Protein AF-A0A973IU60-F1 (afdb_monomer_lite)

Sequence (84 aa):
MTVPYFVSFNPAIPMEENLPAFMEVDDDIGRLLAGAEGVVLPAYVSPWRYAAITAWARNWFPRLDVRFAFGGKAKQTALFREKG

pLDDT: mean 89.75, std 9.49, range [50.66, 98.06]

Radius of gyration: 14.84 Å; chains: 1; bounding box: 37×31×39 Å

Foldseek 3Di:
DDDAWEEECDPVDDTPHYDPLPDDCDPVNLVVQLRHPEYEHDPPRDPVVCCRSVVSHPYYPDPCVCCVVQPDPVSVVVVVVVPD

Secondary structure (DSSP, 8-state):
-PPP-EEE--TTS--SEE--TT----HHHHHHHHH-SEEE--TT--HHHHHHHHTT-SSEES--HHHHHT-SHHHHHHHHHHH-

Structure (mmCIF, N/CA/C/O backbone):
data_AF-A0A973IU60-F1
#
_entry.id   AF-A0A973IU60-F1
#
loop_
_atom_site.group_PDB
_atom_site.id
_atom_site.type_symbol
_atom_site.label_atom_id
_atom_site.label_alt_id
_atom_site.label_comp_id
_atom_site.label_asym_id
_atom_site.label_entity_id
_atom_site.label_seq_id
_atom_site.pdbx_PDB_ins_code
_atom_site.Cartn_x
_atom_site.Cartn_y
_atom_site.Cartn_z
_atom_site.occupancy
_atom_site.B_iso_or_equiv
_atom_site.auth_seq_id
_atom_site.auth_comp_id
_atom_site.auth_asym_id
_atom_site.auth_atom_id
_atom_site.pdbx_PDB_model_num
ATOM 1 N N . MET A 1 1 ? -25.024 -1.203 8.915 1.00 50.66 1 MET A N 1
ATOM 2 C CA . MET A 1 1 ? -24.020 -0.328 8.278 1.00 50.66 1 MET A CA 1
ATOM 3 C C . MET A 1 1 ? -22.683 -0.654 8.910 1.00 50.66 1 MET A C 1
ATOM 5 O O . MET A 1 1 ? -22.560 -0.501 10.117 1.00 50.66 1 MET A O 1
ATOM 9 N N . THR A 1 2 ? -21.740 -1.196 8.144 1.00 74.25 2 THR A N 1
ATOM 10 C CA . THR A 1 2 ? -20.345 -1.329 8.584 1.00 74.25 2 THR A CA 1
ATOM 11 C C . THR A 1 2 ? -19.707 0.056 8.595 1.00 74.25 2 THR A C 1
ATOM 13 O O . THR A 1 2 ? -19.933 0.840 7.675 1.00 74.25 2 THR A O 1
ATOM 16 N N . VAL A 1 3 ? -18.964 0.373 9.655 1.00 85.94 3 VAL A N 1
ATOM 17 C CA . VAL A 1 3 ? -18.192 1.620 9.743 1.00 85.94 3 VAL A CA 1
ATOM 18 C C . VAL A 1 3 ? -17.110 1.579 8.652 1.00 85.94 3 VAL A C 1
ATOM 20 O O . VAL A 1 3 ? -16.470 0.535 8.510 1.00 85.94 3 VAL A O 1
ATOM 23 N N . PRO A 1 4 ? -16.933 2.641 7.844 1.00 93.25 4 PRO A N 1
ATOM 24 C CA . PRO A 1 4 ? -15.864 2.680 6.851 1.00 93.25 4 PRO A CA 1
ATOM 25 C C . PRO A 1 4 ? -14.499 2.667 7.546 1.00 93.25 4 PRO A C 1
ATOM 27 O O . PRO A 1 4 ? -14.333 3.286 8.594 1.00 93.25 4 PRO A O 1
ATOM 30 N N . TYR A 1 5 ? -13.534 1.968 6.954 1.00 96.94 5 TYR A N 1
ATOM 31 C CA . TYR A 1 5 ? -12.168 1.863 7.465 1.00 96.94 5 TYR A CA 1
ATOM 32 C C . TYR A 1 5 ? -11.163 1.855 6.314 1.00 96.94 5 TYR A C 1
ATOM 34 O O . TYR A 1 5 ? -11.489 1.450 5.190 1.00 96.94 5 TYR A O 1
ATOM 42 N N . PHE A 1 6 ? -9.940 2.289 6.600 1.00 97.88 6 PHE A N 1
ATOM 43 C CA . PHE A 1 6 ? -8.812 2.233 5.686 1.00 97.88 6 PHE A CA 1
ATOM 44 C C . PHE A 1 6 ? -7.802 1.187 6.150 1.00 97.88 6 PHE A C 1
ATOM 46 O O . PHE A 1 6 ? -7.608 0.945 7.341 1.00 97.88 6 PHE A O 1
ATOM 53 N N . VAL A 1 7 ? -7.132 0.576 5.176 1.00 98.06 7 VAL A N 1
ATOM 54 C CA . VAL A 1 7 ? -6.041 -0.372 5.420 1.00 98.06 7 VAL A CA 1
ATOM 55 C C . VAL A 1 7 ? -4.735 0.261 4.962 1.00 98.06 7 VAL A C 1
ATOM 57 O O . VAL A 1 7 ? -4.639 0.741 3.833 1.00 98.06 7 VAL A O 1
ATOM 60 N N . SER A 1 8 ? -3.703 0.241 5.798 1.00 98.00 8 SER A N 1
ATOM 61 C CA . SER A 1 8 ? -2.371 0.721 5.439 1.00 98.00 8 SER A CA 1
ATOM 62 C C . SER A 1 8 ? -1.348 -0.401 5.420 1.00 98.00 8 SER A C 1
ATOM 64 O O . SER A 1 8 ? -1.148 -1.096 6.409 1.00 98.00 8 SER A O 1
ATOM 66 N N . PHE A 1 9 ? -0.637 -0.522 4.302 1.00 97.12 9 PHE A N 1
ATOM 67 C CA . PHE A 1 9 ? 0.618 -1.266 4.192 1.00 97.12 9 PHE A CA 1
ATOM 68 C C . PHE A 1 9 ? 1.847 -0.371 4.398 1.00 97.12 9 PHE A C 1
ATOM 70 O O . PHE A 1 9 ? 2.982 -0.834 4.270 1.00 97.12 9 PHE A O 1
ATOM 77 N N . ASN A 1 10 ? 1.656 0.931 4.632 1.00 95.94 10 ASN A N 1
ATOM 78 C CA . ASN A 1 10 ? 2.746 1.881 4.791 1.00 95.94 10 ASN A CA 1
ATOM 79 C C . ASN A 1 10 ? 2.997 2.142 6.287 1.00 95.94 10 ASN A C 1
ATOM 81 O O . ASN A 1 10 ? 2.193 2.827 6.916 1.00 95.94 10 ASN A O 1
ATOM 85 N N . PRO A 1 11 ? 4.132 1.693 6.856 1.00 93.06 11 PRO A N 1
ATOM 86 C CA . PRO A 1 11 ? 4.404 1.846 8.287 1.00 93.06 11 PRO A CA 1
ATOM 87 C C . PRO A 1 11 ? 4.530 3.310 8.738 1.00 93.06 11 PRO A C 1
ATOM 89 O O . PRO A 1 11 ? 4.438 3.591 9.927 1.00 93.06 11 PRO A O 1
ATOM 92 N N . ALA A 1 12 ? 4.743 4.246 7.807 1.00 94.62 12 ALA A N 1
ATOM 93 C CA . ALA A 1 12 ? 4.801 5.674 8.104 1.00 94.62 12 ALA A CA 1
ATOM 94 C C . ALA A 1 12 ? 3.421 6.361 8.104 1.00 94.62 12 ALA A C 1
ATOM 96 O O . ALA A 1 12 ? 3.333 7.533 8.459 1.00 94.62 12 ALA A O 1
ATOM 97 N N . ILE A 1 13 ? 2.361 5.671 7.669 1.00 94.69 13 ILE A N 1
ATOM 98 C CA . ILE A 1 13 ? 1.005 6.223 7.552 1.00 94.69 13 ILE A CA 1
ATOM 99 C C . ILE A 1 13 ? 0.037 5.259 8.251 1.00 94.69 13 ILE A C 1
ATOM 101 O O . ILE A 1 13 ? -0.508 4.377 7.586 1.00 94.69 13 ILE A O 1
ATOM 105 N N . PRO A 1 14 ? -0.158 5.375 9.574 1.00 95.56 14 PRO A N 1
ATOM 106 C CA . PRO A 1 14 ? -1.083 4.511 10.292 1.00 95.56 14 PRO A CA 1
ATOM 107 C C . PRO A 1 14 ? -2.545 4.827 9.939 1.00 95.56 14 PRO A C 1
ATOM 109 O O . PRO A 1 14 ? -2.902 5.992 9.763 1.00 95.56 14 PRO A O 1
ATOM 112 N N . MET A 1 15 ? -3.372 3.786 9.846 1.00 96.25 15 MET A N 1
ATOM 113 C CA . MET A 1 15 ? -4.823 3.834 9.594 1.00 96.25 15 MET A CA 1
ATOM 114 C C . MET A 1 15 ? -5.569 2.978 10.631 1.00 96.25 15 MET A C 1
ATOM 116 O O . MET A 1 15 ? -4.972 2.569 11.628 1.00 96.25 15 MET A O 1
ATOM 120 N N . GLU A 1 16 ? -6.857 2.708 10.425 1.00 97.25 16 GLU A N 1
ATOM 121 C CA . GLU A 1 16 ? -7.637 1.809 11.279 1.00 97.25 16 GLU A CA 1
ATOM 122 C C . GLU A 1 16 ? -7.048 0.393 11.281 1.00 97.25 16 GLU A C 1
ATOM 124 O O . GLU A 1 16 ? -6.822 -0.176 12.346 1.00 97.25 16 GLU A O 1
ATOM 129 N N . GLU A 1 17 ? -6.715 -0.130 10.099 1.00 97.31 17 GLU A N 1
ATOM 130 C CA . GLU A 1 17 ? -6.073 -1.433 9.937 1.00 97.31 17 GLU A CA 1
ATOM 131 C C . GLU A 1 17 ? -4.661 -1.263 9.372 1.00 97.31 17 GLU A C 1
ATOM 133 O O . GLU A 1 17 ? -4.454 -0.601 8.353 1.00 97.31 17 GLU A O 1
ATOM 138 N N . ASN A 1 18 ? -3.665 -1.866 10.023 1.00 97.44 18 ASN A N 1
ATOM 139 C CA . ASN A 1 18 ? -2.256 -1.697 9.666 1.00 97.44 18 ASN A CA 1
ATOM 140 C C . ASN A 1 18 ? -1.611 -3.053 9.408 1.00 97.44 18 ASN A C 1
ATOM 142 O O . ASN A 1 18 ? -1.422 -3.856 10.320 1.00 97.44 18 ASN A O 1
ATOM 146 N N . LEU A 1 19 ? -1.251 -3.289 8.153 1.00 96.75 19 LEU A N 1
ATOM 147 C CA . LEU A 1 19 ? -0.708 -4.547 7.677 1.00 96.75 19 LEU A CA 1
ATOM 148 C C . LEU A 1 19 ? 0.783 -4.407 7.346 1.00 96.75 19 LEU A C 1
ATOM 150 O O . LEU A 1 19 ? 1.212 -3.391 6.790 1.00 96.75 19 LEU A O 1
ATOM 154 N N . PRO A 1 20 ? 1.614 -5.424 7.633 1.00 94.06 20 PRO A N 1
ATOM 155 C CA . PRO A 1 20 ? 3.013 -5.396 7.243 1.00 94.06 20 PRO A CA 1
ATOM 156 C C . PRO A 1 20 ? 3.193 -5.253 5.731 1.00 94.06 20 PRO A C 1
ATOM 158 O O . PRO A 1 20 ? 2.644 -6.019 4.937 1.00 94.06 20 PRO A O 1
ATOM 161 N N . ALA A 1 21 ? 4.072 -4.333 5.331 1.00 88.00 21 ALA A N 1
ATOM 162 C CA . ALA A 1 21 ? 4.358 -4.032 3.931 1.00 88.00 21 ALA A CA 1
ATOM 163 C C . ALA A 1 21 ? 4.798 -5.242 3.095 1.00 88.00 21 ALA A C 1
ATOM 165 O O . ALA A 1 21 ? 4.718 -5.147 1.874 1.00 88.00 21 ALA A O 1
ATOM 166 N N . PHE A 1 22 ? 5.253 -6.338 3.723 1.00 87.06 22 PHE A N 1
ATOM 167 C CA . PHE A 1 22 ? 5.780 -7.550 3.080 1.00 87.06 22 PHE A CA 1
ATOM 168 C C . PHE A 1 22 ? 5.007 -8.850 3.397 1.00 87.06 22 PHE A C 1
ATOM 170 O O . PHE A 1 22 ? 5.431 -9.911 2.950 1.00 87.06 22 PHE A O 1
ATOM 177 N N . MET A 1 23 ? 3.858 -8.799 4.087 1.00 91.50 23 MET A N 1
ATOM 178 C CA . MET A 1 23 ? 3.035 -10.000 4.342 1.00 91.50 23 MET A CA 1
ATOM 179 C C . MET A 1 23 ? 2.407 -10.596 3.071 1.00 91.50 23 MET A C 1
ATOM 181 O O . MET A 1 23 ? 2.181 -9.877 2.103 1.00 91.50 23 MET A O 1
ATOM 185 N N . GLU A 1 24 ? 2.087 -11.880 3.044 1.00 90.25 24 GLU A N 1
ATOM 186 C CA . GLU A 1 24 ? 1.327 -12.446 1.922 1.00 90.25 24 GLU A CA 1
ATOM 187 C C . GLU A 1 24 ? -0.136 -11.965 1.941 1.00 90.25 24 GLU A C 1
ATOM 189 O O . GLU A 1 24 ? -0.667 -11.637 3.001 1.00 90.25 24 GLU A O 1
ATOM 194 N N . VAL A 1 25 ? -0.762 -11.857 0.764 1.00 93.75 25 VAL A N 1
ATOM 195 C CA . VAL A 1 25 ? -2.192 -11.531 0.636 1.00 93.75 25 VAL A CA 1
ATOM 196 C C . VAL A 1 25 ? -2.920 -12.828 0.324 1.00 93.75 25 VAL A C 1
ATOM 198 O O . VAL A 1 25 ? -3.020 -13.220 -0.838 1.00 93.75 25 VAL A O 1
ATOM 201 N N . ASP A 1 26 ? -3.358 -13.507 1.377 1.00 94.75 26 ASP A N 1
ATOM 202 C CA . ASP A 1 26 ? -4.253 -14.657 1.284 1.00 94.75 26 ASP A CA 1
ATOM 203 C C . ASP A 1 26 ? -5.720 -14.211 1.127 1.00 94.75 26 ASP A C 1
ATOM 205 O O . ASP A 1 26 ? -6.022 -13.018 1.020 1.00 94.75 26 ASP A O 1
ATOM 209 N N . ASP A 1 27 ? -6.642 -15.173 1.098 1.00 94.94 27 ASP A N 1
ATOM 210 C CA . ASP A 1 27 ? -8.072 -14.905 0.928 1.00 94.94 27 ASP A CA 1
ATOM 211 C C . ASP A 1 27 ? -8.677 -14.085 2.078 1.00 94.94 27 ASP A C 1
ATOM 213 O O . ASP A 1 27 ? -9.606 -13.304 1.855 1.00 94.94 27 ASP A O 1
ATOM 217 N N . ASP A 1 28 ? -8.175 -14.235 3.304 1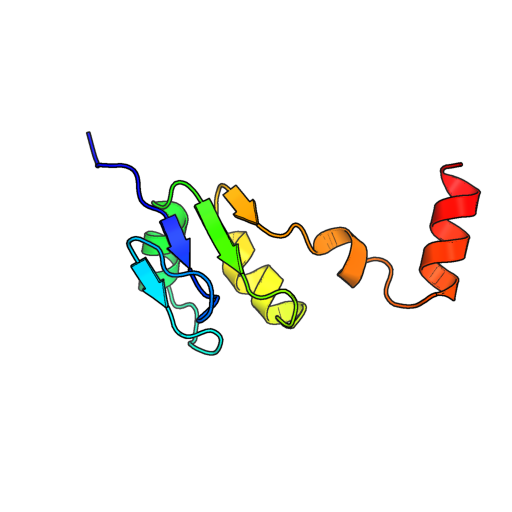.00 95.44 28 ASP A N 1
ATOM 218 C CA . ASP A 1 28 ? -8.713 -13.525 4.463 1.00 95.44 28 ASP A CA 1
ATOM 219 C C . ASP A 1 28 ? -8.288 -12.056 4.438 1.00 95.44 28 ASP A C 1
ATOM 221 O O . ASP A 1 28 ? -9.124 -11.159 4.596 1.00 95.44 28 ASP A O 1
ATOM 225 N N . ILE A 1 29 ? -7.022 -11.792 4.110 1.00 96.44 29 ILE A N 1
ATOM 226 C CA . ILE A 1 29 ? -6.546 -10.434 3.841 1.00 96.44 29 ILE A CA 1
ATOM 227 C C . ILE A 1 29 ? -7.236 -9.860 2.604 1.00 96.44 29 ILE A C 1
ATOM 229 O O . ILE A 1 29 ? -7.652 -8.704 2.618 1.00 96.44 29 ILE A O 1
ATOM 233 N N . GLY A 1 30 ? -7.436 -10.657 1.555 1.00 96.88 30 GLY A N 1
ATOM 234 C CA . GLY A 1 30 ? -8.173 -10.249 0.360 1.00 96.88 30 GLY A CA 1
ATOM 235 C C . GLY A 1 30 ? -9.580 -9.739 0.686 1.00 96.88 30 GLY A C 1
ATOM 236 O O . GLY A 1 30 ? -9.979 -8.666 0.228 1.00 96.88 30 GLY A O 1
ATOM 237 N N . ARG A 1 31 ? -10.316 -10.445 1.555 1.00 96.12 31 ARG A N 1
ATOM 238 C CA . ARG A 1 31 ? -11.644 -10.016 2.032 1.00 96.12 31 ARG A CA 1
ATOM 239 C C . ARG A 1 31 ? -11.590 -8.739 2.868 1.00 96.12 31 ARG A C 1
ATOM 241 O O . ARG A 1 31 ? -12.459 -7.884 2.695 1.00 96.12 31 ARG A O 1
ATOM 248 N N . LEU A 1 32 ? -10.579 -8.585 3.727 1.00 96.25 32 LEU A N 1
ATOM 249 C CA . LEU A 1 32 ? -10.354 -7.346 4.481 1.00 96.25 32 LEU A CA 1
ATOM 250 C C . LEU A 1 32 ? -10.143 -6.157 3.528 1.00 96.25 32 LEU A C 1
ATOM 252 O O . LEU A 1 32 ? -10.788 -5.120 3.657 1.00 96.25 32 LEU A O 1
ATOM 256 N N . LEU A 1 33 ? -9.298 -6.318 2.508 1.00 97.19 33 LEU A N 1
ATOM 257 C CA . LEU A 1 33 ? -9.033 -5.273 1.514 1.00 97.19 33 LEU A CA 1
ATOM 258 C C . LEU A 1 33 ? -10.266 -4.940 0.664 1.00 97.19 33 LEU A C 1
ATOM 260 O O . LEU A 1 33 ? -10.508 -3.770 0.368 1.00 97.19 33 LEU A O 1
ATOM 264 N N . ALA A 1 34 ? -11.061 -5.947 0.297 1.00 96.69 34 ALA A N 1
ATOM 265 C CA . ALA A 1 34 ? -12.299 -5.750 -0.451 1.00 96.69 34 ALA A CA 1
ATOM 266 C C . ALA A 1 34 ? -13.346 -4.960 0.353 1.00 96.69 34 ALA A C 1
ATOM 268 O O . ALA A 1 34 ? -14.107 -4.177 -0.221 1.00 96.69 34 ALA A O 1
ATOM 269 N N . GLY A 1 35 ? -13.371 -5.138 1.677 1.00 96.12 35 GLY A N 1
ATOM 270 C CA . GLY A 1 35 ? -14.255 -4.413 2.588 1.00 96.12 35 GLY A CA 1
ATOM 271 C C . GLY A 1 35 ? -13.815 -2.979 2.895 1.00 96.12 35 GLY A C 1
ATOM 272 O O . GLY A 1 35 ? -14.667 -2.159 3.242 1.00 96.12 35 GLY A O 1
ATOM 273 N N . ALA A 1 36 ? -12.532 -2.656 2.729 1.00 97.31 36 ALA A N 1
ATOM 274 C CA . ALA A 1 36 ? -11.985 -1.334 3.023 1.00 97.31 36 ALA A CA 1
ATOM 275 C C . ALA A 1 36 ? -12.553 -0.241 2.098 1.00 97.31 36 ALA A C 1
ATOM 277 O O . ALA A 1 36 ? -12.918 -0.496 0.943 1.00 97.31 36 ALA A O 1
ATOM 278 N N . GLU A 1 37 ? -12.608 0.992 2.605 1.00 97.50 37 GLU A N 1
ATOM 279 C CA . GLU A 1 37 ? -12.942 2.186 1.816 1.00 97.50 37 GLU A CA 1
ATOM 280 C C . GLU A 1 37 ? -11.754 2.619 0.951 1.00 97.50 37 GLU A C 1
ATOM 282 O O . GLU A 1 37 ? -11.934 3.092 -0.172 1.00 97.50 37 GLU A O 1
ATOM 287 N N . GLY A 1 38 ? -10.533 2.396 1.445 1.00 97.44 38 GLY A N 1
ATOM 288 C CA . GLY A 1 38 ? -9.307 2.623 0.698 1.00 97.44 38 GLY A CA 1
ATOM 289 C C . GLY A 1 38 ? -8.093 1.917 1.293 1.00 97.44 38 GLY A C 1
ATOM 290 O O . GLY A 1 38 ? -8.032 1.633 2.489 1.00 97.44 38 GLY A O 1
ATOM 291 N N . VAL A 1 39 ? -7.110 1.653 0.434 1.00 98.00 39 VAL A N 1
ATOM 292 C CA . VAL A 1 39 ? -5.850 0.996 0.798 1.00 98.00 39 VAL A CA 1
ATOM 293 C C . VAL A 1 39 ? -4.662 1.919 0.532 1.00 98.00 39 VAL A C 1
ATOM 295 O O . VAL A 1 39 ? -4.495 2.432 -0.577 1.00 98.00 39 VAL A O 1
ATOM 298 N N . VAL A 1 40 ? -3.802 2.108 1.529 1.00 97.88 40 VAL A N 1
ATOM 299 C CA . VAL A 1 40 ? -2.560 2.877 1.408 1.00 97.88 40 VAL A CA 1
ATOM 300 C C . VAL A 1 40 ? -1.384 1.932 1.207 1.00 97.88 40 VAL A C 1
ATOM 302 O O . VAL A 1 40 ? -1.106 1.075 2.042 1.00 97.88 40 VAL A O 1
ATOM 305 N N . LEU A 1 41 ? -0.658 2.106 0.106 1.00 96.50 41 LEU A N 1
ATOM 306 C CA . LEU A 1 41 ? 0.545 1.347 -0.210 1.00 96.50 41 LEU A CA 1
ATOM 307 C C . LEU A 1 41 ? 1.805 2.211 -0.063 1.00 96.50 41 LEU A C 1
ATOM 309 O O . LEU A 1 41 ? 1.784 3.413 -0.342 1.00 96.50 41 LEU A O 1
ATOM 313 N N . PRO A 1 42 ? 2.947 1.614 0.309 1.00 93.81 42 PRO A N 1
ATOM 314 C CA . PRO A 1 42 ? 4.224 2.296 0.202 1.00 93.81 42 PRO A CA 1
ATOM 315 C C . PRO A 1 42 ? 4.614 2.500 -1.268 1.00 93.81 42 PRO A C 1
ATOM 317 O O . PRO A 1 42 ? 4.462 1.609 -2.103 1.00 93.81 42 PRO A O 1
ATOM 320 N N . ALA A 1 43 ? 5.219 3.646 -1.590 1.00 91.44 43 ALA A N 1
ATOM 321 C CA . ALA A 1 43 ? 5.671 3.949 -2.953 1.00 91.44 43 ALA A CA 1
ATOM 322 C C . ALA A 1 43 ? 6.796 3.019 -3.455 1.00 91.44 43 ALA A C 1
ATOM 324 O O . ALA A 1 43 ? 7.107 3.012 -4.644 1.00 91.44 43 ALA A O 1
ATOM 325 N N . TYR A 1 44 ? 7.440 2.262 -2.569 1.00 89.19 44 TYR A N 1
ATOM 326 C CA . TYR A 1 44 ? 8.509 1.312 -2.889 1.00 89.19 44 TYR A CA 1
ATOM 327 C C . TYR A 1 44 ? 8.010 -0.130 -3.076 1.00 89.19 44 TYR A C 1
ATOM 329 O O . TYR A 1 44 ? 8.828 -1.040 -3.197 1.00 89.19 44 TYR A O 1
ATOM 337 N N . VAL A 1 45 ? 6.691 -0.361 -3.098 1.00 91.69 45 VAL A N 1
ATOM 338 C CA . VAL A 1 45 ? 6.129 -1.688 -3.374 1.00 91.69 45 VAL A CA 1
ATOM 339 C C . VAL A 1 45 ? 6.546 -2.177 -4.766 1.00 91.69 45 VAL A C 1
ATOM 341 O O . VAL A 1 45 ? 6.649 -1.402 -5.720 1.00 91.69 45 VAL A O 1
ATOM 344 N N . SER A 1 46 ? 6.805 -3.475 -4.885 1.00 90.38 46 SER A N 1
ATOM 345 C CA . SER A 1 46 ? 7.124 -4.098 -6.164 1.00 90.38 46 SER A CA 1
ATOM 346 C C . SER A 1 46 ? 5.887 -4.224 -7.069 1.00 90.38 46 SER A C 1
ATOM 348 O O . SER A 1 46 ? 4.765 -4.287 -6.560 1.00 90.38 46 SER A O 1
ATOM 350 N N . PRO A 1 47 ? 6.053 -4.330 -8.403 1.00 91.25 47 PRO A N 1
ATOM 351 C CA . PRO A 1 47 ? 4.921 -4.425 -9.329 1.00 91.25 47 PRO A CA 1
ATOM 352 C C . PRO A 1 47 ? 3.995 -5.620 -9.056 1.00 91.25 47 PRO A C 1
ATOM 354 O O . PRO A 1 47 ? 2.778 -5.463 -9.044 1.00 91.25 47 PRO A O 1
ATOM 357 N N . TRP A 1 48 ? 4.559 -6.806 -8.791 1.00 91.12 48 TRP A N 1
ATOM 358 C CA . TRP A 1 48 ? 3.777 -8.022 -8.519 1.00 91.12 48 TRP A CA 1
ATOM 359 C C . TRP A 1 48 ? 2.937 -7.888 -7.251 1.00 91.12 48 TRP A C 1
ATOM 361 O O . TRP A 1 48 ? 1.783 -8.298 -7.208 1.00 91.12 48 TRP A O 1
ATOM 371 N N . ARG A 1 49 ? 3.508 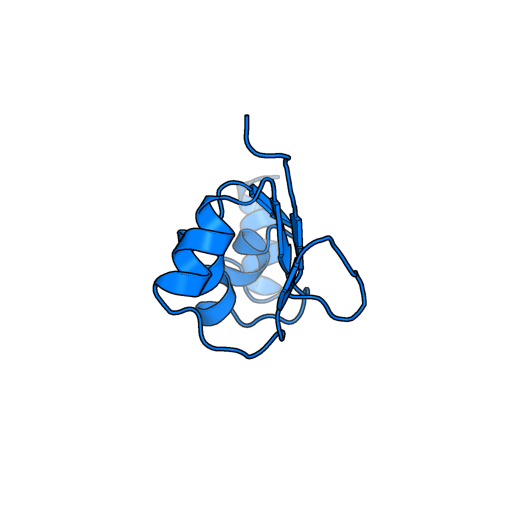-7.263 -6.223 1.00 92.25 49 ARG A N 1
ATOM 372 C CA . ARG A 1 49 ? 2.842 -7.076 -4.941 1.00 92.25 49 ARG A CA 1
ATOM 373 C C . ARG A 1 49 ? 1.785 -5.983 -5.000 1.00 92.25 49 ARG A C 1
ATOM 375 O O . ARG A 1 49 ? 0.714 -6.139 -4.427 1.00 92.25 49 ARG A O 1
ATOM 382 N N . TYR A 1 50 ? 2.068 -4.908 -5.728 1.00 94.25 50 TYR A N 1
ATOM 383 C CA . TYR A 1 50 ? 1.072 -3.894 -6.042 1.00 94.25 50 TYR A CA 1
ATOM 384 C C . TYR A 1 50 ? -0.130 -4.518 -6.755 1.00 94.25 50 TYR A C 1
ATOM 386 O O . TYR A 1 50 ? -1.256 -4.300 -6.323 1.00 94.25 50 TYR A O 1
ATOM 394 N N . ALA A 1 51 ? 0.096 -5.351 -7.776 1.00 93.44 51 ALA A N 1
ATOM 395 C CA . ALA A 1 51 ? -0.979 -6.052 -8.475 1.00 93.44 51 ALA A CA 1
ATOM 396 C C . ALA A 1 51 ? -1.770 -6.984 -7.539 1.00 93.44 51 ALA A C 1
ATOM 398 O O . ALA A 1 51 ? -2.995 -6.931 -7.529 1.00 93.44 51 ALA A O 1
ATOM 399 N N . ALA A 1 52 ? -1.083 -7.771 -6.703 1.00 94.38 52 ALA A N 1
ATOM 400 C CA . ALA A 1 52 ? -1.729 -8.676 -5.752 1.00 94.38 52 ALA A CA 1
ATOM 401 C C . ALA A 1 52 ? -2.643 -7.943 -4.755 1.00 94.38 52 ALA A C 1
ATOM 403 O O . ALA A 1 52 ? -3.751 -8.394 -4.503 1.00 94.38 52 ALA A O 1
ATOM 404 N N . ILE A 1 53 ? -2.214 -6.795 -4.218 1.00 95.56 53 ILE A N 1
ATOM 405 C CA . ILE A 1 53 ? -3.018 -6.000 -3.273 1.00 95.56 53 ILE A CA 1
ATOM 406 C C . ILE A 1 53 ? -4.174 -5.292 -3.994 1.00 95.56 53 ILE A C 1
ATOM 408 O O . ILE A 1 53 ? -5.317 -5.317 -3.539 1.00 95.56 53 ILE A O 1
ATOM 412 N N . THR A 1 54 ? -3.886 -4.646 -5.126 1.00 95.50 54 THR A N 1
ATOM 413 C CA . THR A 1 54 ? -4.867 -3.810 -5.841 1.00 95.50 54 THR A CA 1
ATOM 414 C C . THR A 1 54 ? -5.943 -4.613 -6.563 1.00 95.50 54 THR A C 1
ATOM 416 O O . THR A 1 54 ? -7.010 -4.071 -6.8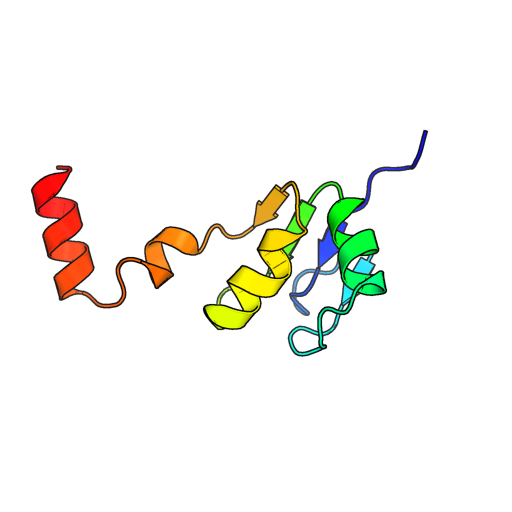21 1.00 95.50 54 THR A O 1
ATOM 419 N N . ALA A 1 55 ? -5.723 -5.908 -6.809 1.00 95.75 55 ALA A N 1
ATOM 420 C CA . ALA A 1 55 ? -6.754 -6.813 -7.317 1.00 95.75 55 ALA A CA 1
ATOM 421 C C . ALA A 1 55 ? -7.954 -6.968 -6.361 1.00 95.75 55 ALA A C 1
ATOM 423 O O . ALA A 1 55 ? -9.063 -7.233 -6.821 1.00 95.75 55 ALA A O 1
ATOM 424 N N . TRP A 1 56 ? -7.747 -6.782 -5.052 1.00 96.81 56 TRP A N 1
ATOM 425 C CA . TRP A 1 56 ? -8.803 -6.859 -4.035 1.00 96.81 56 TRP A CA 1
ATOM 426 C C . TRP A 1 56 ? -9.352 -5.487 -3.634 1.00 96.81 56 TRP A C 1
ATOM 428 O O . TRP A 1 56 ? -10.504 -5.37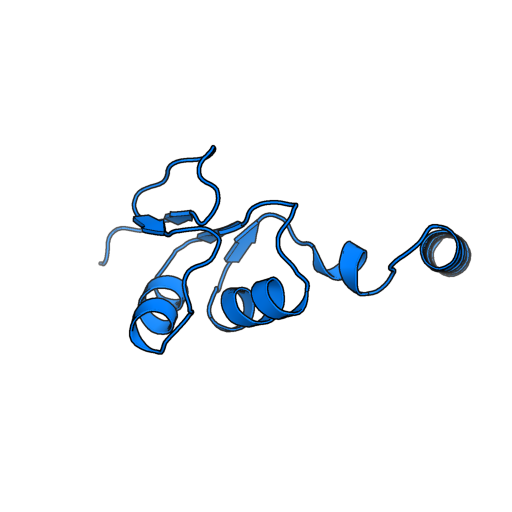1 -3.219 1.00 96.81 56 TRP A O 1
ATOM 438 N N . ALA A 1 57 ? -8.534 -4.439 -3.736 1.00 95.88 57 ALA A N 1
ATOM 439 C CA . ALA A 1 57 ? -8.875 -3.110 -3.247 1.00 95.88 57 ALA A CA 1
ATOM 440 C C . ALA A 1 57 ? -9.828 -2.364 -4.196 1.00 95.88 57 ALA A C 1
ATOM 442 O O . ALA A 1 57 ? -9.545 -2.197 -5.381 1.00 95.88 57 ALA A O 1
ATOM 443 N N . ARG A 1 58 ? -10.920 -1.807 -3.658 1.00 93.44 58 ARG A N 1
ATOM 444 C CA . ARG A 1 58 ? -11.841 -0.947 -4.430 1.00 93.44 58 ARG A CA 1
ATOM 445 C C . ARG A 1 58 ? -11.240 0.430 -4.725 1.00 93.44 58 ARG A C 1
ATOM 447 O O . ARG A 1 58 ? -11.327 0.920 -5.848 1.00 93.44 58 ARG A O 1
ATOM 454 N N . ASN A 1 59 ? -10.572 1.024 -3.736 1.00 96.25 59 ASN A N 1
ATOM 455 C CA . ASN A 1 59 ? -9.811 2.263 -3.872 1.00 96.25 59 ASN A CA 1
ATOM 456 C C . ASN A 1 59 ? -8.426 2.097 -3.253 1.00 96.25 59 ASN A C 1
ATOM 458 O O . ASN A 1 59 ? -8.267 1.426 -2.235 1.00 96.25 59 ASN A O 1
ATOM 462 N N . TRP A 1 60 ? -7.419 2.745 -3.836 1.00 97.12 60 TRP A N 1
ATOM 463 C CA . TRP A 1 60 ? -6.074 2.727 -3.275 1.00 97.12 60 TRP A CA 1
ATOM 464 C C . TRP A 1 60 ? -5.246 3.950 -3.659 1.00 97.12 60 TRP A C 1
ATOM 466 O O . TRP A 1 60 ? -5.516 4.637 -4.653 1.00 97.12 60 TRP A O 1
ATOM 476 N N . PHE A 1 61 ? -4.207 4.186 -2.863 1.00 95.56 61 PHE A N 1
ATOM 477 C CA . PHE A 1 61 ? -3.218 5.230 -3.064 1.00 95.56 61 PHE A CA 1
ATOM 478 C C . PHE A 1 61 ? -1.819 4.739 -2.649 1.00 95.56 61 PHE A C 1
ATOM 480 O O . PHE A 1 61 ? -1.697 4.062 -1.631 1.00 95.56 61 PHE A O 1
ATOM 487 N N . PRO A 1 62 ? -0.743 5.112 -3.365 1.00 94.19 62 PRO A N 1
ATOM 488 C CA . PRO A 1 62 ? -0.731 5.830 -4.640 1.00 94.19 62 PRO A CA 1
ATOM 489 C C . PRO A 1 62 ? -1.113 4.935 -5.830 1.00 94.19 62 PRO A C 1
ATOM 491 O O . PRO A 1 62 ? -0.972 3.714 -5.780 1.00 94.19 62 PRO A O 1
ATOM 494 N N . ARG A 1 63 ? -1.559 5.553 -6.932 1.00 93.50 63 ARG A N 1
ATOM 495 C CA . ARG A 1 63 ? -1.759 4.877 -8.227 1.00 93.50 63 ARG A CA 1
ATOM 496 C C . ARG A 1 63 ? -0.406 4.742 -8.930 1.00 93.50 63 ARG A C 1
ATOM 498 O O . ARG A 1 63 ? 0.112 5.709 -9.486 1.00 93.50 63 ARG A O 1
ATOM 505 N N . LEU A 1 64 ? 0.206 3.562 -8.842 1.00 89.88 64 LEU A N 1
ATOM 506 C CA . LEU A 1 64 ? 1.551 3.291 -9.369 1.00 89.88 64 LEU A CA 1
ATOM 507 C C . LEU A 1 64 ? 1.542 2.669 -10.772 1.00 89.88 64 LEU A C 1
ATOM 509 O O . LEU A 1 64 ? 2.610 2.392 -11.317 1.00 89.88 64 LEU A O 1
ATOM 513 N N . ASP A 1 65 ? 0.369 2.498 -11.383 1.00 86.00 65 ASP A N 1
ATOM 514 C CA . ASP A 1 65 ? 0.187 1.821 -12.676 1.00 86.00 65 ASP A CA 1
ATOM 515 C C . ASP A 1 65 ? 1.100 2.407 -13.759 1.00 86.00 65 ASP A C 1
ATOM 517 O O . ASP A 1 65 ? 1.836 1.688 -14.431 1.00 86.00 65 ASP A O 1
ATOM 521 N N . VAL A 1 66 ? 1.140 3.739 -13.858 1.00 79.88 66 VAL A N 1
ATOM 522 C CA . VAL A 1 66 ? 1.970 4.464 -14.832 1.00 79.88 66 VAL A CA 1
ATOM 523 C C . VAL A 1 66 ? 3.460 4.218 -14.595 1.00 79.88 66 VAL A C 1
ATOM 525 O O . VAL A 1 66 ? 4.220 4.021 -15.544 1.00 79.88 66 VAL A O 1
ATOM 528 N N . ARG A 1 67 ? 3.894 4.189 -13.329 1.00 81.94 67 ARG A N 1
ATOM 529 C CA . ARG A 1 67 ? 5.294 3.926 -12.973 1.00 81.94 67 ARG A CA 1
ATOM 530 C C . ARG A 1 67 ? 5.724 2.530 -13.419 1.00 81.94 67 ARG A C 1
ATOM 532 O O . ARG A 1 67 ? 6.870 2.364 -13.834 1.00 81.94 67 ARG A O 1
ATOM 539 N N . PHE A 1 68 ? 4.833 1.546 -13.325 1.00 83.06 68 PHE A N 1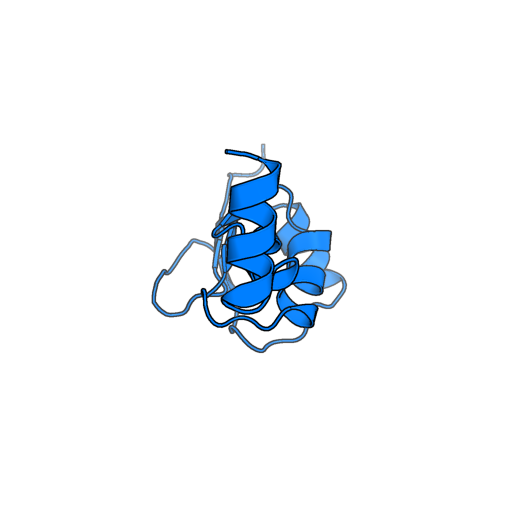
ATOM 540 C CA . PHE A 1 68 ? 5.132 0.164 -13.697 1.00 83.06 68 PHE A CA 1
ATOM 541 C C . PHE A 1 68 ? 4.976 -0.100 -15.197 1.00 83.06 68 PHE A C 1
ATOM 543 O O . PHE A 1 68 ? 5.814 -0.792 -15.772 1.00 83.06 68 PHE A O 1
ATOM 550 N N . ALA A 1 69 ? 3.985 0.503 -15.856 1.00 78.81 69 ALA A N 1
ATOM 551 C CA . ALA A 1 69 ? 3.784 0.376 -17.300 1.00 78.81 69 ALA A CA 1
ATOM 552 C C . ALA A 1 69 ? 4.906 1.052 -18.112 1.00 78.81 69 ALA A C 1
ATOM 554 O O . ALA A 1 69 ? 5.359 0.523 -19.128 1.00 78.81 69 ALA A O 1
ATOM 555 N N . PHE A 1 70 ? 5.416 2.191 -17.633 1.00 74.75 70 PHE A N 1
ATOM 556 C CA . PHE A 1 70 ? 6.427 2.996 -18.326 1.00 74.75 70 PHE A CA 1
ATOM 557 C C . PHE A 1 70 ? 7.714 3.101 -17.509 1.00 74.75 70 PHE A C 1
ATOM 559 O O . PHE A 1 70 ? 8.222 4.187 -17.233 1.00 74.75 70 PHE A O 1
ATOM 566 N N . GLY A 1 71 ? 8.253 1.946 -17.115 1.00 68.50 71 GLY A N 1
ATOM 567 C CA . GLY A 1 71 ? 9.529 1.878 -16.411 1.00 68.50 71 GLY A CA 1
ATOM 568 C C . GLY A 1 71 ? 10.677 2.471 -17.238 1.00 68.50 71 GLY A C 1
ATOM 569 O O . GLY A 1 71 ? 10.996 1.978 -18.320 1.00 68.50 71 GLY A O 1
ATOM 570 N N . GLY A 1 72 ? 11.321 3.511 -16.700 1.00 72.62 72 GLY A N 1
ATOM 571 C CA . GLY A 1 72 ? 12.530 4.122 -17.255 1.00 72.62 72 GLY A CA 1
ATOM 572 C C . GLY A 1 72 ? 12.289 5.392 -18.076 1.00 72.62 72 GLY A C 1
ATOM 573 O O . GLY A 1 72 ? 11.266 5.561 -18.738 1.00 72.62 72 GLY A O 1
ATOM 574 N N . LYS A 1 73 ? 13.288 6.284 -18.061 1.00 74.81 73 LYS A N 1
ATOM 575 C CA . LYS A 1 73 ? 13.210 7.619 -18.681 1.00 74.81 73 LYS A CA 1
ATOM 576 C C . LYS A 1 73 ? 12.839 7.560 -20.167 1.00 74.81 73 LYS A C 1
ATOM 578 O O . LYS A 1 73 ? 12.015 8.345 -20.608 1.00 74.81 73 LYS A O 1
ATOM 583 N N . ALA A 1 74 ? 13.381 6.599 -20.920 1.00 76.38 74 ALA A N 1
ATOM 584 C CA . ALA A 1 74 ? 13.119 6.471 -22.355 1.00 76.38 74 ALA A CA 1
ATOM 585 C C . ALA A 1 74 ? 11.645 6.159 -22.675 1.00 76.38 74 ALA A C 1
ATOM 587 O O . ALA A 1 74 ? 11.059 6.796 -23.549 1.00 76.38 74 ALA A O 1
ATOM 588 N N . LYS A 1 75 ? 11.026 5.224 -21.940 1.00 74.75 75 LYS A N 1
ATOM 589 C CA . LYS A 1 75 ? 9.605 4.885 -22.119 1.00 74.75 75 LYS A CA 1
ATOM 590 C C . LYS A 1 75 ? 8.693 6.034 -21.691 1.00 74.75 75 LYS A C 1
ATOM 592 O O . LYS A 1 75 ? 7.705 6.303 -22.363 1.00 74.75 75 LYS A O 1
ATOM 597 N N . GLN A 1 76 ? 9.060 6.753 -20.629 1.00 78.69 76 GLN A N 1
ATOM 598 C CA . GLN A 1 76 ? 8.342 7.957 -20.206 1.00 78.69 76 GLN A CA 1
ATOM 599 C C . GLN A 1 76 ? 8.425 9.064 -21.260 1.00 78.69 76 GLN A C 1
ATOM 601 O O . GLN A 1 76 ? 7.404 9.641 -21.614 1.00 78.69 76 GLN A O 1
ATOM 606 N N . THR A 1 77 ? 9.611 9.332 -21.817 1.00 76.94 77 THR A N 1
ATOM 607 C CA . THR A 1 77 ? 9.782 10.311 -22.901 1.00 76.94 77 THR A CA 1
ATOM 608 C C . THR A 1 77 ? 8.962 9.939 -24.134 1.00 76.94 77 THR A C 1
ATOM 610 O O . THR A 1 77 ? 8.359 10.820 -24.739 1.00 76.94 77 THR A O 1
ATOM 613 N N . ALA A 1 78 ? 8.916 8.656 -24.502 1.00 79.62 78 ALA A N 1
ATOM 614 C CA . ALA A 1 78 ? 8.085 8.191 -25.609 1.00 79.62 78 ALA A CA 1
ATOM 615 C C . ALA A 1 78 ? 6.591 8.448 -25.346 1.00 79.62 78 ALA A C 1
ATOM 617 O O . ALA A 1 78 ? 5.923 9.015 -26.204 1.00 79.62 78 ALA A O 1
ATOM 618 N N . LEU A 1 79 ? 6.097 8.133 -24.143 1.00 78.31 79 LEU A N 1
ATOM 619 C CA . LEU A 1 79 ? 4.712 8.410 -23.752 1.00 78.31 79 LEU A CA 1
ATOM 620 C C . LEU A 1 79 ? 4.382 9.911 -23.801 1.00 78.31 79 LEU A C 1
ATOM 622 O O . LEU A 1 79 ? 3.344 10.292 -24.335 1.00 78.31 79 LEU A O 1
ATOM 626 N N . PHE A 1 80 ? 5.268 10.767 -23.283 1.00 81.44 80 PHE A N 1
ATOM 627 C CA . PHE A 1 80 ? 5.083 12.220 -23.342 1.00 81.44 80 PHE A CA 1
ATOM 628 C C . PHE A 1 80 ? 5.002 12.741 -24.780 1.00 81.44 80 PHE A C 1
ATOM 630 O O . PHE A 1 80 ? 4.213 13.637 -25.041 1.00 81.44 80 PHE A O 1
ATOM 637 N N . ARG A 1 81 ? 5.778 12.175 -25.712 1.00 80.31 81 ARG A N 1
ATOM 638 C CA . ARG A 1 81 ? 5.720 12.544 -27.138 1.00 80.31 81 ARG A CA 1
ATOM 639 C C . ARG A 1 81 ? 4.450 12.069 -27.841 1.00 80.31 81 ARG A C 1
ATOM 641 O O . ARG A 1 81 ? 4.076 12.658 -28.842 1.00 80.31 81 ARG A O 1
ATOM 648 N N . GLU A 1 82 ? 3.837 10.985 -27.375 1.00 81.56 82 GLU A N 1
ATOM 649 C CA . GLU A 1 82 ? 2.599 10.456 -27.959 1.00 81.56 82 GLU A CA 1
ATOM 650 C C . GLU A 1 82 ? 1.356 11.216 -27.470 1.00 81.56 82 GLU A C 1
ATOM 652 O O . GLU A 1 82 ? 0.362 11.303 -28.186 1.00 81.56 82 GLU A O 1
ATOM 657 N N . LYS A 1 83 ? 1.386 11.719 -26.228 1.00 78.12 83 LYS A N 1
ATOM 658 C CA . LYS A 1 83 ? 0.220 12.313 -25.552 1.00 78.12 83 LYS A CA 1
ATOM 659 C C . LYS A 1 83 ? 0.285 13.833 -25.358 1.00 78.12 83 LYS A C 1
ATOM 661 O O . LYS A 1 83 ? -0.721 14.396 -24.933 1.00 78.12 83 LYS A O 1
ATOM 666 N N . GLY A 1 84 ? 1.439 14.462 -25.581 1.00 58.44 84 GLY A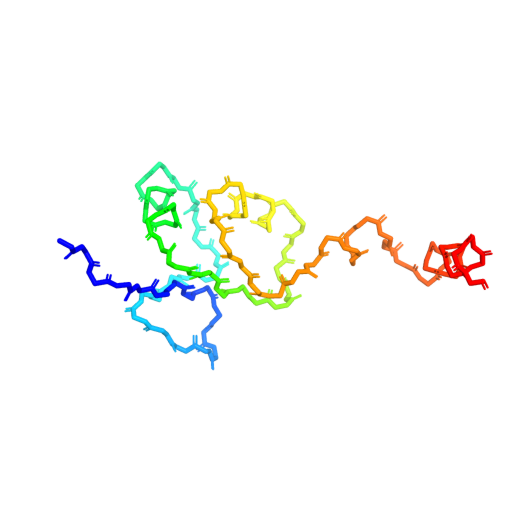 N 1
ATOM 667 C CA . GLY A 1 84 ? 1.636 15.918 -25.536 1.00 58.44 84 GLY A CA 1
ATOM 668 C C . GLY A 1 84 ? 1.538 16.542 -26.916 1.00 58.44 84 GLY A C 1
ATOM 669 O O . GLY A 1 84 ? 1.061 17.693 -26.980 1.00 58.44 84 GLY A O 1
#